Protein AF-A0A643CA29-F1 (afdb_monomer)

Mean predicted aligned error: 15.85 Å

InterPro domains:
  IPR004217 Tim10-like [PF02953] (1-55)
  IPR035427 Tim10-like domain superfamily [G3DSA:1.10.287.810] (1-75)
  IPR035427 Tim10-like domain superfamily [SSF144122] (1-69)
  IPR050673 Mitochondrial import inner membrane translocase subunit [PTHR13172] (1-77)

Radius of gyration: 27.34 Å; Cα contacts (8 Å, |Δi|>4): 12; chains: 1; bounding box: 65×42×61 Å

Organism: Balaenoptera physalus (NCBI:txid9770)

Foldseek 3Di:
DVVVVVLVVVLVVVLCVVLPPDPPDVDDDPSSVVSSVVSSVVSVVVVVVVVVVCVVCVVVVVVVVVVVVVVVVPPPPPPPPPDPPDDDDPDDDDPDDDDDDDDDDDDDDDDDDD

Solvent-accessible surface area (backbone atoms only — not comparable to full-atom values): 7541 Å² total; per-residue (Å²): 116,68,68,60,52,53,52,50,55,51,47,53,52,52,35,44,75,73,38,53,90,70,77,91,56,96,66,82,51,74,68,34,51,54,41,37,54,52,44,53,53,51,50,53,56,48,50,52,54,51,52,54,51,45,67,70,49,46,63,60,56,52,50,52,52,51,53,53,53,52,55,62,68,68,54,72,94,79,63,94,82,78,74,86,74,79,74,90,75,93,75,82,89,75,96,74,90,79,87,77,88,75,84,84,82,86,81,76,90,87,81,84,90,130

pLDDT: mean 76.22, std 25.47, range [29.77, 98.44]

Structure (mmCIF, N/CA/C/O backbone):
data_AF-A0A643CA29-F1
#
_entry.id   AF-A0A643CA29-F1
#
loop_
_atom_site.group_PDB
_atom_site.id
_atom_site.type_symbol
_atom_site.label_atom_id
_atom_site.label_alt_id
_atom_site.label_comp_id
_atom_site.label_asym_id
_atom_site.label_entity_id
_atom_site.label_seq_id
_atom_site.pdbx_PDB_ins_code
_atom_site.Cartn_x
_atom_site.Cartn_y
_atom_site.Cartn_z
_atom_site.occupancy
_atom_site.B_iso_or_equiv
_atom_site.auth_seq_id
_atom_site.auth_comp_id
_atom_site.auth_asym_id
_atom_site.auth_atom_id
_atom_site.pdbx_PDB_model_num
ATOM 1 N N . MET A 1 1 ? -16.392 -2.311 -4.101 1.00 85.81 1 MET A N 1
ATOM 2 C CA . MET A 1 1 ? -15.240 -1.970 -4.974 1.00 85.81 1 MET A CA 1
ATOM 3 C C . MET A 1 1 ? -14.359 -0.832 -4.443 1.00 85.81 1 MET A C 1
ATOM 5 O O . MET A 1 1 ? -13.226 -0.728 -4.891 1.00 85.81 1 MET A O 1
ATOM 9 N N . ARG A 1 2 ? -14.815 0.000 -3.487 1.00 93.19 2 ARG A N 1
ATOM 10 C CA . ARG A 1 2 ? -14.016 1.110 -2.929 1.00 93.19 2 ARG A CA 1
ATOM 11 C C . ARG A 1 2 ? -12.705 0.655 -2.279 1.00 93.19 2 ARG A C 1
ATOM 13 O O . ARG A 1 2 ? -11.670 1.259 -2.528 1.00 93.19 2 ARG A O 1
ATOM 20 N N . ASP A 1 3 ? -12.739 -0.424 -1.506 1.00 89.44 3 ASP A N 1
ATOM 21 C CA . ASP A 1 3 ? -11.568 -0.871 -0.738 1.00 89.44 3 ASP A CA 1
ATOM 22 C C . ASP A 1 3 ? -10.453 -1.411 -1.635 1.00 89.44 3 ASP A C 1
ATOM 24 O O . ASP A 1 3 ? -9.277 -1.157 -1.391 1.00 89.44 3 ASP A O 1
ATOM 28 N N . PHE A 1 4 ? -10.826 -2.062 -2.740 1.00 90.81 4 PHE A N 1
ATOM 29 C CA . PHE A 1 4 ? -9.877 -2.469 -3.773 1.00 90.81 4 PHE A CA 1
ATOM 30 C C . PHE A 1 4 ? -9.134 -1.261 -4.356 1.00 90.81 4 PHE A C 1
ATOM 32 O O . PHE A 1 4 ? -7.908 -1.273 -4.434 1.00 90.81 4 PHE A O 1
ATOM 39 N N . LEU A 1 5 ? -9.864 -0.196 -4.707 1.00 93.31 5 LEU A N 1
ATOM 40 C CA . LEU A 1 5 ? -9.261 1.017 -5.263 1.00 93.31 5 LEU A CA 1
ATOM 41 C C . LEU A 1 5 ? -8.363 1.728 -4.247 1.00 93.31 5 LEU A C 1
ATOM 43 O O . LEU A 1 5 ? -7.309 2.234 -4.618 1.00 93.31 5 LEU A O 1
ATOM 47 N N . LEU A 1 6 ? -8.733 1.732 -2.963 1.00 93.62 6 LEU A N 1
ATOM 48 C CA . LEU A 1 6 ? -7.889 2.297 -1.909 1.00 93.62 6 LEU A CA 1
ATOM 49 C C . LEU A 1 6 ? -6.564 1.536 -1.771 1.00 93.62 6 LEU A C 1
ATOM 51 O O . LEU A 1 6 ? -5.507 2.161 -1.693 1.00 93.62 6 LEU A O 1
ATOM 55 N N . VAL A 1 7 ? -6.603 0.200 -1.788 1.00 94.94 7 VAL A N 1
ATOM 56 C CA . VAL A 1 7 ? -5.391 -0.631 -1.720 1.00 94.94 7 VAL A CA 1
ATOM 57 C C . VAL A 1 7 ? -4.538 -0.464 -2.973 1.00 94.94 7 VAL A C 1
ATOM 59 O O . VAL A 1 7 ? -3.325 -0.303 -2.852 1.00 94.94 7 VAL A O 1
ATOM 62 N N . TYR A 1 8 ? -5.154 -0.449 -4.157 1.00 96.06 8 TYR A N 1
ATOM 63 C CA . TYR A 1 8 ? -4.454 -0.236 -5.421 1.00 96.06 8 TYR A CA 1
ATOM 64 C C . TYR A 1 8 ? -3.731 1.115 -5.441 1.00 96.06 8 TYR A C 1
ATOM 66 O O . TYR A 1 8 ? -2.520 1.149 -5.635 1.00 96.06 8 TYR A O 1
ATOM 74 N N . ASN A 1 9 ? -4.440 2.208 -5.144 1.00 95.81 9 ASN A N 1
ATOM 75 C CA . ASN A 1 9 ? -3.863 3.554 -5.150 1.00 95.81 9 ASN A CA 1
ATOM 76 C C . ASN A 1 9 ? -2.710 3.680 -4.147 1.00 95.81 9 ASN A C 1
ATOM 78 O O . ASN A 1 9 ? -1.679 4.292 -4.434 1.00 95.81 9 ASN A O 1
ATOM 82 N N . ARG A 1 10 ? -2.856 3.062 -2.969 1.00 96.50 10 ARG A N 1
ATOM 83 C CA . ARG A 1 10 ? -1.788 3.056 -1.970 1.00 96.50 10 ARG A CA 1
ATOM 84 C C . ARG A 1 10 ? -0.587 2.225 -2.416 1.00 96.50 10 ARG A C 1
ATOM 86 O O . ARG A 1 10 ? 0.551 2.618 -2.172 1.00 96.50 10 ARG A O 1
ATOM 93 N N . MET A 1 11 ? -0.828 1.086 -3.058 1.00 97.31 11 MET A N 1
ATOM 94 C CA . MET A 1 11 ? 0.222 0.226 -3.598 1.00 97.31 11 MET A CA 1
ATOM 95 C C . MET A 1 11 ? 1.020 0.951 -4.681 1.00 97.31 11 MET A C 1
ATOM 97 O O . MET A 1 11 ? 2.248 0.935 -4.632 1.00 97.31 11 MET A O 1
ATOM 101 N N . THR A 1 12 ? 0.342 1.618 -5.618 1.00 96.94 12 THR A N 1
ATOM 102 C CA . THR A 1 12 ? 1.005 2.358 -6.698 1.00 96.94 12 THR A CA 1
ATOM 103 C C . THR A 1 12 ? 1.872 3.488 -6.155 1.00 96.94 12 THR A C 1
ATOM 105 O O . THR A 1 12 ? 3.010 3.636 -6.586 1.00 96.94 12 THR A O 1
ATOM 108 N N . GLU A 1 13 ? 1.380 4.236 -5.161 1.00 97.81 13 GLU A N 1
ATOM 109 C CA . GLU A 1 13 ? 2.148 5.306 -4.514 1.00 97.81 13 GLU A CA 1
ATOM 110 C C . GLU A 1 13 ? 3.401 4.756 -3.813 1.00 97.81 13 GLU A C 1
ATOM 112 O O . GLU A 1 13 ? 4.507 5.252 -4.025 1.00 97.81 13 GLU A O 1
ATOM 117 N N . LEU A 1 14 ? 3.239 3.704 -3.003 1.00 98.06 14 LEU A N 1
ATOM 118 C CA . LEU A 1 14 ? 4.333 3.123 -2.230 1.00 98.06 14 LEU A CA 1
ATOM 119 C C . LEU A 1 14 ? 5.415 2.530 -3.133 1.00 98.06 14 LEU A C 1
ATOM 121 O O . LEU A 1 14 ? 6.602 2.761 -2.905 1.00 98.06 14 LEU A O 1
ATOM 125 N N . CYS A 1 15 ? 5.015 1.739 -4.129 1.00 98.19 15 CYS A N 1
ATOM 126 C CA . CYS A 1 15 ? 5.966 1.074 -5.008 1.00 98.19 15 CYS A CA 1
ATOM 127 C C . CYS A 1 15 ? 6.699 2.085 -5.891 1.00 98.19 15 CYS A C 1
ATOM 129 O O . CYS A 1 15 ? 7.905 1.946 -6.068 1.00 98.19 15 CYS A O 1
ATOM 131 N N . PHE A 1 16 ? 6.030 3.149 -6.342 1.00 97.56 16 PHE A N 1
ATOM 132 C CA . PHE A 1 16 ? 6.696 4.237 -7.054 1.00 97.56 16 PHE A CA 1
ATOM 133 C C . PHE A 1 16 ? 7.739 4.942 -6.172 1.00 97.56 16 PHE A C 1
ATOM 135 O O . PHE A 1 16 ? 8.901 5.023 -6.554 1.00 97.56 16 PHE A O 1
ATOM 142 N N . GLN A 1 17 ? 7.375 5.342 -4.945 1.00 97.50 17 GLN A N 1
ATOM 143 C CA . GLN A 1 17 ? 8.307 5.984 -4.000 1.00 97.50 17 GLN A CA 1
ATOM 144 C C . GLN A 1 17 ? 9.510 5.107 -3.613 1.00 97.50 17 GLN A C 1
ATOM 146 O O . GLN A 1 17 ? 10.535 5.627 -3.179 1.00 97.50 17 GLN A O 1
ATOM 151 N N . ARG A 1 18 ? 9.373 3.778 -3.684 1.00 97.62 18 ARG A N 1
ATOM 152 C CA . ARG A 1 18 ? 10.397 2.816 -3.246 1.00 97.62 18 ARG A CA 1
ATOM 153 C C . ARG A 1 18 ? 11.287 2.313 -4.376 1.00 97.62 18 ARG A C 1
ATOM 155 O O . ARG A 1 18 ? 12.451 2.033 -4.109 1.00 97.62 18 ARG A O 1
ATOM 162 N N . CYS A 1 19 ? 10.735 2.146 -5.574 1.00 97.88 19 CYS A N 1
ATOM 163 C CA . CYS A 1 19 ? 11.410 1.478 -6.686 1.00 97.88 19 CYS A CA 1
ATOM 164 C C . CYS A 1 19 ? 11.869 2.424 -7.795 1.00 97.88 19 CYS A C 1
ATOM 166 O O . CYS A 1 19 ? 12.706 2.003 -8.580 1.00 97.88 19 CYS A O 1
ATOM 168 N N . VAL A 1 20 ? 11.358 3.659 -7.863 1.00 96.75 20 VAL A N 1
ATOM 169 C CA . VAL A 1 20 ? 11.720 4.631 -8.908 1.00 96.75 20 VAL A CA 1
ATOM 170 C C . VAL A 1 20 ? 12.458 5.810 -8.261 1.00 96.75 20 VAL A C 1
ATOM 172 O O . VAL A 1 20 ? 11.833 6.800 -7.872 1.00 96.75 20 VAL A O 1
ATOM 175 N N . PRO A 1 21 ? 13.784 5.702 -8.048 1.00 93.75 21 PRO A N 1
ATOM 176 C CA . PRO A 1 21 ? 1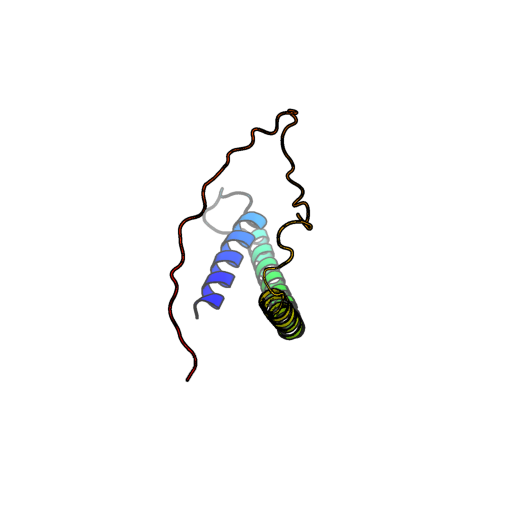4.561 6.733 -7.362 1.00 93.75 21 PRO A CA 1
ATOM 177 C C . PRO A 1 21 ? 14.856 7.953 -8.245 1.00 93.75 21 PRO A C 1
ATOM 179 O O . PRO A 1 21 ? 15.116 9.035 -7.720 1.00 93.75 21 PRO A O 1
ATOM 182 N N . SER A 1 22 ? 14.843 7.795 -9.572 1.00 91.12 22 SER A N 1
ATOM 183 C CA . SER A 1 22 ? 15.130 8.867 -10.528 1.00 91.12 22 SER A CA 1
ATOM 184 C C . SER A 1 22 ? 14.220 8.760 -11.750 1.00 91.12 22 SER A C 1
ATOM 186 O O . SER A 1 22 ? 13.766 7.677 -12.089 1.00 91.12 22 SER A O 1
ATOM 188 N N . LEU A 1 23 ? 13.982 9.880 -12.434 1.00 93.44 23 LEU A N 1
ATOM 189 C CA . LEU A 1 23 ? 13.170 9.942 -13.656 1.00 93.44 23 LEU A CA 1
ATOM 190 C C . LEU A 1 23 ? 13.989 10.518 -14.816 1.00 93.44 23 LEU A C 1
ATOM 192 O O . LEU A 1 23 ? 13.561 11.445 -15.504 1.00 93.44 23 LEU A O 1
ATOM 196 N N . HIS A 1 24 ? 15.214 10.019 -14.997 1.00 92.81 24 HIS A N 1
ATOM 197 C CA . HIS A 1 24 ? 16.089 10.460 -16.088 1.00 92.81 24 HIS A CA 1
ATOM 198 C C . HIS A 1 24 ? 15.589 10.005 -17.466 1.00 92.81 24 HIS A C 1
ATOM 200 O O . HIS A 1 24 ? 15.842 10.673 -18.473 1.00 92.81 24 HIS A O 1
ATOM 206 N N . HIS A 1 25 ? 14.853 8.896 -17.513 1.00 92.31 25 HIS A N 1
ATOM 207 C CA . HIS A 1 25 ? 14.251 8.339 -18.717 1.00 92.31 25 HIS A CA 1
ATOM 208 C C . HIS A 1 25 ? 12.739 8.190 -18.530 1.00 92.31 25 HIS A C 1
ATOM 210 O O . HIS A 1 25 ? 12.236 8.088 -17.415 1.00 92.31 25 HIS A O 1
ATOM 216 N N . ARG A 1 26 ? 11.987 8.238 -19.638 1.00 93.88 26 ARG A N 1
ATOM 217 C CA . ARG A 1 26 ? 10.518 8.125 -19.605 1.00 93.88 26 ARG A CA 1
ATOM 218 C C . ARG A 1 26 ? 10.044 6.686 -19.370 1.00 93.88 26 ARG A C 1
ATOM 220 O O . ARG A 1 26 ? 8.939 6.495 -18.870 1.00 93.88 26 ARG A O 1
ATOM 227 N N . ALA A 1 27 ? 10.827 5.708 -19.813 1.00 94.81 27 ALA A N 1
ATOM 228 C CA . ALA A 1 27 ? 10.545 4.290 -19.623 1.00 94.81 27 ALA A CA 1
ATOM 229 C C . ALA A 1 27 ? 11.216 3.794 -18.337 1.00 94.81 27 ALA A C 1
ATOM 231 O O . ALA A 1 27 ? 12.212 4.377 -17.918 1.00 94.81 27 ALA A O 1
ATOM 232 N N . LEU A 1 28 ? 10.651 2.740 -17.747 1.00 94.12 28 LEU A N 1
ATOM 233 C CA . LEU A 1 28 ? 11.237 2.060 -16.596 1.00 94.12 28 LEU A CA 1
ATOM 234 C C . LEU A 1 28 ? 12.441 1.230 -17.038 1.00 94.12 28 LEU A C 1
ATOM 236 O O . LEU A 1 28 ? 12.411 0.604 -18.101 1.00 94.12 28 LEU A O 1
ATOM 240 N N . ASP A 1 29 ? 13.465 1.195 -16.195 1.00 94.06 29 ASP A N 1
ATOM 241 C CA . ASP A 1 29 ? 14.589 0.282 -16.373 1.00 94.06 29 ASP A CA 1
ATOM 242 C C . ASP A 1 29 ? 14.224 -1.130 -15.877 1.00 94.06 29 ASP A C 1
ATOM 244 O O . ASP A 1 29 ? 13.364 -1.306 -15.010 1.00 94.06 29 ASP A O 1
ATOM 248 N N . ALA A 1 30 ? 14.916 -2.163 -16.372 1.00 96.25 30 ALA A N 1
ATOM 249 C CA . ALA A 1 30 ? 14.629 -3.560 -16.011 1.00 96.25 30 ALA A CA 1
ATOM 250 C C . ALA A 1 30 ? 14.718 -3.834 -14.492 1.00 96.25 30 ALA A C 1
ATOM 252 O O . ALA A 1 30 ? 13.954 -4.635 -13.950 1.00 96.25 30 ALA A O 1
ATOM 253 N N . GLU A 1 31 ? 15.621 -3.143 -13.790 1.00 95.94 31 GLU A N 1
ATOM 254 C CA . GLU A 1 31 ? 15.759 -3.225 -12.330 1.00 95.94 31 GLU A CA 1
ATOM 255 C C . GLU A 1 31 ? 14.550 -2.613 -11.600 1.00 95.94 31 GLU A C 1
ATOM 257 O O . GLU A 1 31 ? 14.060 -3.166 -10.610 1.00 95.94 31 GLU A O 1
ATOM 262 N N . GLU A 1 32 ? 14.020 -1.496 -12.106 1.00 96.81 32 GLU A N 1
ATOM 263 C CA . GLU A 1 32 ? 12.828 -0.851 -11.553 1.00 96.81 32 GLU A CA 1
ATOM 264 C C . GLU A 1 32 ? 11.591 -1.725 -11.786 1.00 96.81 32 GLU A C 1
ATOM 266 O O . GLU A 1 32 ? 10.802 -1.932 -10.862 1.00 96.81 32 GLU A O 1
ATOM 271 N N . GLU A 1 33 ? 11.451 -2.317 -12.976 1.00 96.88 33 GLU A N 1
ATOM 272 C CA . GLU A 1 33 ? 10.382 -3.272 -13.291 1.00 96.88 33 GLU A CA 1
ATOM 273 C C . GLU A 1 33 ? 10.417 -4.498 -12.363 1.00 96.88 33 GLU A C 1
ATOM 275 O O . GLU A 1 33 ? 9.392 -4.874 -11.778 1.00 96.88 33 GLU A O 1
ATOM 280 N N . ALA A 1 34 ? 11.598 -5.089 -12.156 1.00 98.19 34 ALA A N 1
ATOM 281 C CA . ALA A 1 34 ? 11.780 -6.207 -11.233 1.00 98.19 34 ALA A CA 1
ATOM 282 C C . ALA A 1 34 ? 11.432 -5.816 -9.782 1.00 98.19 34 ALA A C 1
ATOM 284 O O . ALA A 1 34 ? 10.759 -6.574 -9.067 1.00 98.19 34 ALA A O 1
ATOM 285 N N . CYS A 1 35 ? 11.829 -4.613 -9.349 1.00 98.31 35 CYS A N 1
ATOM 286 C CA . CYS A 1 35 ? 11.473 -4.072 -8.038 1.00 98.31 35 CYS A CA 1
ATOM 287 C C . CYS A 1 35 ? 9.958 -3.891 -7.889 1.00 98.31 35 CYS A C 1
ATOM 289 O O . CYS A 1 35 ? 9.388 -4.335 -6.887 1.00 98.31 35 CYS A O 1
ATOM 291 N N . LEU A 1 36 ? 9.287 -3.297 -8.881 1.00 98.19 36 LEU A N 1
ATOM 292 C CA . LEU A 1 36 ? 7.840 -3.071 -8.875 1.00 98.19 36 LEU A CA 1
ATOM 293 C C . LEU A 1 36 ? 7.064 -4.390 -8.791 1.00 98.19 36 LEU A C 1
ATOM 295 O O . LEU A 1 36 ? 6.139 -4.500 -7.981 1.00 98.19 36 LEU A O 1
ATOM 299 N N . HIS A 1 37 ? 7.483 -5.413 -9.541 1.00 98.06 37 HIS A N 1
ATOM 300 C CA . HIS A 1 37 ? 6.880 -6.746 -9.474 1.00 98.06 37 HIS A CA 1
ATOM 301 C C . HIS A 1 37 ? 7.020 -7.363 -8.071 1.00 98.06 37 HIS A C 1
ATOM 303 O O . HIS A 1 37 ? 6.047 -7.853 -7.488 1.00 98.06 37 HIS A O 1
ATOM 309 N N . SER A 1 38 ? 8.214 -7.275 -7.471 1.00 98.44 38 SER A N 1
ATOM 310 C CA . SER A 1 38 ? 8.448 -7.744 -6.100 1.00 98.44 38 SER A CA 1
ATOM 311 C C . SER A 1 38 ? 7.645 -6.944 -5.066 1.00 98.44 38 SER A C 1
ATOM 313 O O . SER A 1 38 ? 7.077 -7.524 -4.139 1.00 98.44 38 SER A O 1
ATOM 315 N N . CYS A 1 39 ? 7.570 -5.619 -5.218 1.00 98.38 39 CYS A N 1
ATOM 316 C CA . CYS A 1 39 ? 6.845 -4.720 -4.323 1.00 98.38 39 CYS A CA 1
ATOM 317 C C . CYS A 1 39 ? 5.346 -5.030 -4.310 1.00 98.38 39 CYS A C 1
ATOM 319 O O . CYS A 1 39 ? 4.779 -5.265 -3.239 1.00 98.38 39 CYS A O 1
ATOM 321 N N . ALA A 1 40 ? 4.726 -5.105 -5.490 1.00 98.06 40 ALA A N 1
ATOM 322 C CA . ALA A 1 40 ? 3.313 -5.429 -5.629 1.00 98.06 40 ALA A CA 1
ATOM 323 C C . ALA A 1 40 ? 3.004 -6.812 -5.038 1.00 98.06 40 ALA A C 1
ATOM 325 O O . ALA A 1 40 ? 2.110 -6.940 -4.200 1.00 98.06 40 ALA A O 1
ATOM 326 N N . GLY A 1 41 ? 3.807 -7.829 -5.375 1.00 97.88 41 GLY A N 1
ATOM 327 C CA . GLY A 1 41 ? 3.657 -9.173 -4.817 1.00 97.88 41 GLY A CA 1
ATOM 328 C C . GLY A 1 41 ? 3.758 -9.193 -3.289 1.00 97.88 41 GLY A C 1
ATOM 329 O O . GLY A 1 41 ? 2.902 -9.761 -2.610 1.00 97.88 41 GLY A O 1
ATOM 330 N N . LYS A 1 42 ? 4.76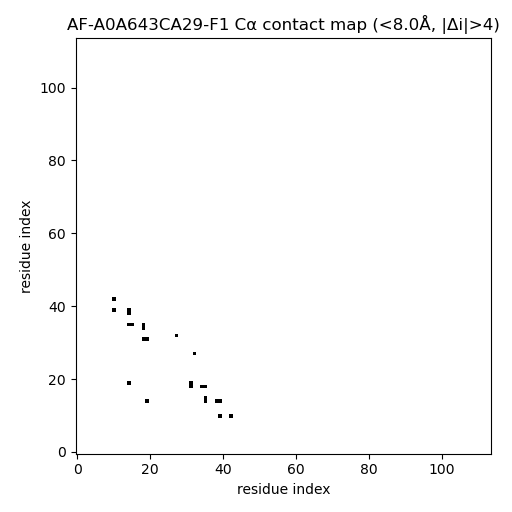7 -8.532 -2.709 1.00 98.19 42 LYS A N 1
ATOM 331 C CA . LYS A 1 42 ? 4.932 -8.439 -1.247 1.00 98.19 42 LYS A CA 1
ATOM 332 C C . LYS A 1 42 ? 3.754 -7.739 -0.582 1.00 98.19 42 LYS A C 1
ATOM 334 O O . LYS A 1 42 ? 3.291 -8.206 0.462 1.00 98.19 42 LYS A O 1
ATOM 339 N N . LEU A 1 43 ? 3.274 -6.638 -1.157 1.00 97.25 43 LEU A N 1
ATOM 340 C CA . LEU A 1 43 ? 2.181 -5.864 -0.582 1.00 97.25 43 LEU A CA 1
ATOM 341 C C . LEU A 1 43 ? 0.867 -6.638 -0.631 1.00 97.25 43 LEU A C 1
ATOM 343 O O . LEU A 1 43 ? 0.179 -6.689 0.382 1.00 97.25 43 LEU A O 1
ATOM 347 N N . ILE A 1 44 ? 0.553 -7.296 -1.748 1.00 96.62 44 ILE A N 1
ATOM 348 C CA . ILE A 1 44 ? -0.651 -8.124 -1.887 1.00 96.62 44 ILE A CA 1
ATOM 349 C C . ILE A 1 44 ? -0.631 -9.262 -0.860 1.00 96.62 44 ILE A C 1
ATOM 351 O O . ILE A 1 44 ? -1.568 -9.391 -0.071 1.00 96.62 44 ILE A O 1
ATOM 355 N N . HIS A 1 45 ? 0.457 -10.037 -0.787 1.00 97.56 45 HIS A N 1
ATOM 356 C CA . HIS A 1 45 ? 0.564 -11.133 0.183 1.00 97.56 45 HIS A CA 1
ATOM 357 C C . HIS A 1 45 ? 0.476 -10.639 1.630 1.00 97.56 45 HIS A C 1
ATOM 359 O O . HIS A 1 45 ? -0.205 -11.246 2.458 1.00 97.56 45 HIS A O 1
ATOM 365 N N . SER A 1 46 ? 1.136 -9.525 1.946 1.00 97.00 46 SER A N 1
ATOM 366 C CA . SER A 1 46 ? 1.090 -8.941 3.290 1.00 97.00 46 SER A CA 1
ATOM 367 C C . SER A 1 46 ? -0.306 -8.430 3.632 1.00 97.00 46 SER A C 1
ATOM 369 O O . SER A 1 46 ? -0.793 -8.687 4.730 1.00 97.00 46 SER A O 1
ATOM 371 N N . ASN A 1 47 ? -0.976 -7.764 2.691 1.00 94.62 47 ASN A N 1
ATOM 372 C CA . ASN A 1 47 ? -2.337 -7.272 2.864 1.00 94.62 47 ASN A CA 1
ATOM 373 C C . ASN A 1 47 ? -3.298 -8.435 3.138 1.00 94.62 47 ASN A C 1
ATOM 375 O O . ASN A 1 47 ? -4.007 -8.405 4.138 1.00 94.62 47 ASN A O 1
ATOM 379 N N . HIS A 1 48 ? -3.232 -9.515 2.353 1.00 96.25 48 HIS A N 1
ATOM 380 C CA . HIS A 1 48 ? -4.045 -10.708 2.595 1.00 96.25 48 HIS A CA 1
ATOM 381 C C . HIS A 1 48 ? -3.790 -11.335 3.969 1.00 96.25 48 HIS A C 1
ATOM 383 O O . HIS A 1 48 ? -4.743 -11.679 4.666 1.00 96.25 48 HIS A O 1
ATOM 389 N N . ARG A 1 49 ? -2.525 -11.452 4.396 1.00 97.75 49 ARG A N 1
ATOM 390 C CA . ARG A 1 49 ? -2.186 -11.987 5.726 1.00 97.75 49 ARG A CA 1
ATOM 391 C C . ARG A 1 49 ? -2.726 -11.110 6.855 1.00 97.75 49 ARG A C 1
ATOM 393 O O . ARG A 1 49 ? -3.271 -11.635 7.823 1.00 97.75 49 ARG A O 1
ATOM 400 N N . LEU A 1 50 ? -2.595 -9.791 6.730 1.00 96.12 50 LEU A N 1
ATOM 401 C CA . LEU A 1 50 ? -3.109 -8.842 7.716 1.00 96.12 50 LEU A CA 1
ATOM 402 C C . LEU A 1 50 ? -4.636 -8.837 7.752 1.00 96.12 50 LEU A C 1
ATOM 404 O O . LEU A 1 50 ? -5.205 -8.853 8.837 1.00 96.12 50 LEU A O 1
ATOM 408 N N . MET A 1 51 ? -5.298 -8.876 6.596 1.00 95.38 51 MET A N 1
ATOM 409 C CA . MET A 1 51 ? -6.758 -8.943 6.521 1.00 95.38 51 MET A CA 1
ATOM 410 C C . MET A 1 51 ? -7.297 -10.246 7.102 1.00 95.38 51 MET A C 1
ATOM 412 O O . MET A 1 51 ? -8.287 -10.219 7.829 1.00 95.38 51 MET A O 1
ATOM 416 N N . ALA A 1 52 ? -6.616 -11.372 6.871 1.00 96.81 52 ALA A N 1
ATOM 417 C CA . ALA A 1 52 ? -6.968 -12.635 7.506 1.00 96.81 52 ALA A CA 1
ATOM 418 C C . ALA A 1 52 ? -6.899 -12.531 9.039 1.00 96.81 52 ALA A C 1
ATOM 420 O O . ALA A 1 52 ? -7.860 -12.881 9.717 1.00 96.81 52 ALA A O 1
ATOM 421 N N . ALA A 1 53 ? -5.806 -11.994 9.590 1.00 97.62 53 ALA A N 1
ATOM 422 C CA . ALA A 1 53 ? -5.669 -11.803 11.036 1.00 97.62 53 ALA A CA 1
ATOM 423 C C . ALA A 1 53 ? -6.697 -10.805 11.598 1.00 97.62 53 ALA A C 1
ATOM 425 O O . ALA A 1 53 ? -7.289 -11.045 12.649 1.00 97.62 53 ALA A O 1
ATOM 426 N N . TYR A 1 54 ? -6.9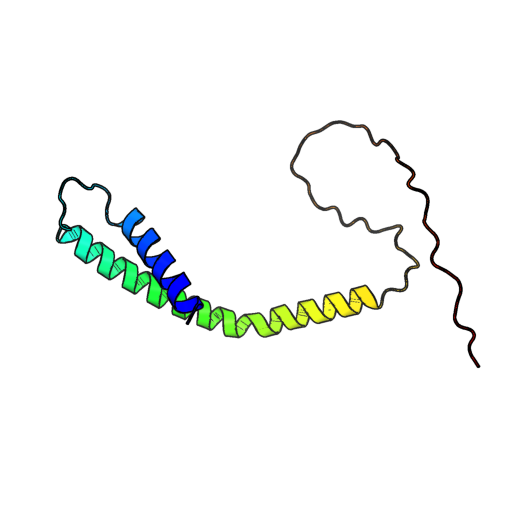43 -9.707 10.883 1.00 96.75 54 TYR A N 1
ATOM 427 C CA . TYR A 1 54 ? -7.914 -8.683 11.257 1.00 96.75 54 TYR A CA 1
ATOM 428 C C . TYR A 1 54 ? -9.316 -9.271 11.413 1.00 96.75 54 TYR A C 1
ATOM 430 O O . TYR A 1 54 ? -9.947 -9.078 12.448 1.00 96.75 54 TYR A O 1
ATOM 438 N N . VAL A 1 55 ? -9.777 -10.054 10.435 1.00 96.75 55 VAL A N 1
ATOM 439 C CA . VAL A 1 55 ? -11.099 -10.698 10.484 1.00 96.75 55 VAL A CA 1
ATOM 440 C C . VAL A 1 55 ? -11.227 -11.656 11.675 1.00 96.75 55 VAL A C 1
ATOM 442 O O . VAL A 1 55 ? -12.306 -11.754 12.250 1.00 96.75 55 VAL A O 1
ATOM 445 N N . GLN A 1 56 ? -10.140 -12.312 12.092 1.00 97.00 56 GLN A N 1
ATOM 446 C CA . GLN A 1 56 ? -10.146 -13.182 13.275 1.00 97.00 56 GLN A CA 1
ATOM 447 C C . GLN A 1 56 ? -10.205 -12.395 14.595 1.00 97.00 56 GLN A C 1
ATOM 449 O O . GLN A 1 56 ? -10.877 -12.806 15.536 1.00 97.00 56 GLN A O 1
ATOM 454 N N . LEU A 1 57 ? -9.505 -11.262 14.683 1.00 97.44 57 LEU A N 1
ATOM 455 C CA . LEU A 1 57 ? -9.332 -10.510 15.934 1.00 97.44 57 LEU A CA 1
ATOM 456 C C . LEU A 1 57 ? -10.446 -9.488 16.191 1.00 97.44 57 LEU A C 1
ATOM 458 O O . LEU A 1 57 ? -10.813 -9.230 17.339 1.00 97.44 57 LEU A O 1
ATOM 462 N N . MET A 1 58 ? -10.984 -8.886 15.135 1.00 97.44 58 MET A N 1
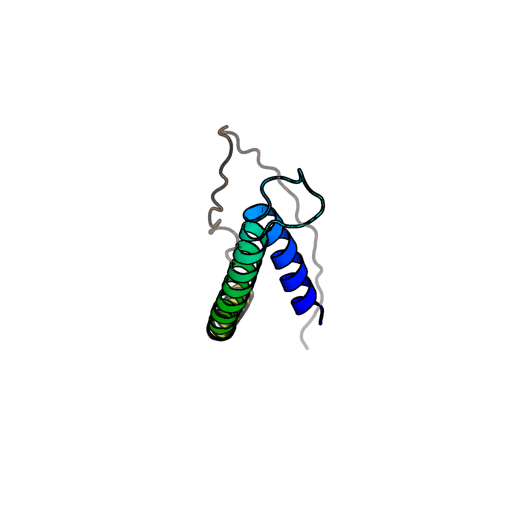ATOM 463 C CA . MET A 1 58 ? -11.915 -7.767 15.251 1.00 97.44 58 MET A CA 1
ATOM 464 C C . MET A 1 58 ? -13.225 -8.072 15.975 1.00 97.44 58 MET A C 1
ATOM 466 O O . MET A 1 58 ? -13.631 -7.220 16.763 1.00 97.44 58 MET A O 1
ATOM 470 N N . PRO A 1 59 ? -13.884 -9.233 15.788 1.00 96.12 59 PRO A N 1
ATOM 471 C CA . PRO A 1 59 ? -15.127 -9.520 16.500 1.00 96.12 59 PRO A CA 1
ATOM 472 C C . PRO A 1 59 ? -14.947 -9.466 18.020 1.00 96.12 59 PRO A C 1
ATOM 474 O O . PRO A 1 59 ? -15.741 -8.837 18.714 1.00 96.12 59 PRO A O 1
ATOM 477 N N . ALA A 1 60 ? -13.853 -10.040 18.530 1.00 96.19 60 ALA A N 1
ATOM 478 C CA . ALA A 1 60 ? -13.543 -10.022 19.956 1.00 96.19 60 ALA A CA 1
ATOM 479 C C . ALA A 1 60 ? -13.258 -8.600 20.466 1.00 96.19 60 ALA A C 1
ATOM 481 O O . ALA A 1 60 ? -13.758 -8.208 21.518 1.00 96.19 60 ALA A O 1
ATOM 482 N N . LEU A 1 61 ? -12.491 -7.806 19.712 1.00 95.94 61 LEU A N 1
ATOM 483 C CA . LEU A 1 61 ? -12.186 -6.419 20.081 1.00 95.94 61 LEU A CA 1
ATOM 484 C C . LEU A 1 61 ? -13.435 -5.529 20.098 1.00 95.94 61 LEU A C 1
ATOM 486 O O . LEU A 1 61 ? -13.588 -4.693 20.988 1.00 95.94 61 LEU A O 1
ATOM 490 N N . VAL A 1 62 ? -14.325 -5.703 19.121 1.00 96.62 62 VAL A N 1
ATOM 491 C CA . VAL A 1 62 ? -15.580 -4.946 19.039 1.00 96.62 62 VAL A CA 1
ATOM 492 C C . VAL A 1 62 ? -16.527 -5.355 20.162 1.00 96.62 62 VAL A C 1
ATOM 494 O O . VAL A 1 62 ? -17.108 -4.476 20.790 1.00 96.62 62 VAL A O 1
ATOM 497 N N . GLN A 1 63 ? -16.626 -6.649 20.475 1.00 94.94 63 GLN A N 1
ATOM 498 C CA . GLN A 1 63 ? -17.459 -7.138 21.573 1.00 94.94 63 GLN A CA 1
ATOM 499 C C . GLN A 1 63 ? -17.032 -6.543 22.920 1.00 94.94 63 GLN A C 1
ATOM 501 O O . GLN A 1 63 ? -17.864 -6.000 23.642 1.00 94.94 63 GLN A O 1
ATOM 506 N N . ARG A 1 64 ? -15.726 -6.550 23.220 1.00 95.25 64 ARG A N 1
ATOM 507 C CA . ARG A 1 64 ? -15.193 -5.910 24.435 1.00 95.25 64 ARG A CA 1
ATOM 508 C C . ARG A 1 64 ? -15.525 -4.428 24.503 1.00 95.25 64 ARG A C 1
ATOM 510 O O . ARG A 1 64 ? -15.928 -3.930 25.543 1.00 95.25 64 ARG A O 1
ATOM 517 N N . ARG A 1 65 ? -15.421 -3.735 23.370 1.00 94.31 65 ARG A N 1
ATOM 518 C CA . ARG A 1 65 ? -15.773 -2.321 23.297 1.00 94.31 65 ARG A CA 1
ATOM 519 C C . ARG A 1 65 ? -17.262 -2.079 23.591 1.00 94.31 65 ARG A C 1
ATOM 521 O O . ARG A 1 65 ? -17.575 -1.088 24.237 1.00 94.31 65 ARG A O 1
ATOM 528 N N . ILE A 1 66 ? -18.165 -2.946 23.128 1.00 94.06 66 ILE A N 1
ATOM 529 C CA . ILE A 1 66 ? -19.604 -2.840 23.429 1.00 94.06 66 ILE A CA 1
ATOM 530 C C . ILE A 1 66 ? -19.849 -3.038 24.930 1.00 94.06 66 ILE A C 1
ATOM 532 O O . ILE A 1 66 ? -20.517 -2.207 25.538 1.00 94.06 66 ILE A O 1
ATOM 536 N N . GLU A 1 67 ? -19.243 -4.063 25.535 1.00 93.50 67 GLU A N 1
ATOM 537 C CA . GLU A 1 67 ? -19.332 -4.330 26.981 1.00 93.50 67 GLU A CA 1
ATOM 538 C C . 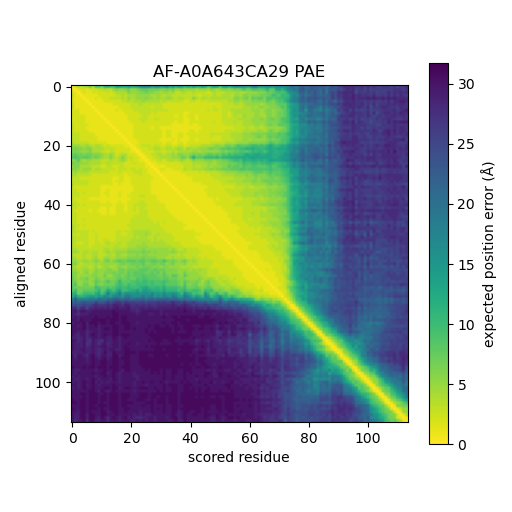GLU A 1 67 ? -18.847 -3.132 27.816 1.00 93.50 67 GLU A C 1
ATOM 540 O O . GLU A 1 67 ? -19.508 -2.737 28.776 1.00 93.50 67 GLU A O 1
ATOM 545 N N . ASP A 1 68 ? -17.737 -2.502 27.419 1.00 92.25 68 ASP A N 1
ATOM 546 C CA . ASP A 1 68 ? -17.210 -1.307 28.086 1.00 92.25 68 ASP A CA 1
ATOM 547 C C . ASP A 1 68 ? -18.177 -0.110 27.983 1.00 92.25 68 ASP A C 1
ATOM 549 O O . ASP A 1 68 ? -18.346 0.638 28.951 1.00 92.25 68 ASP A O 1
ATOM 553 N N . TYR A 1 69 ? -18.840 0.075 26.832 1.00 90.25 69 TYR A N 1
ATOM 554 C CA . TYR A 1 69 ? -19.853 1.124 26.656 1.00 90.25 69 TYR A CA 1
ATOM 555 C C . TYR A 1 69 ? -21.104 0.866 27.500 1.00 90.25 69 TYR A C 1
ATOM 557 O O . TYR A 1 69 ? -21.621 1.796 28.123 1.00 90.25 69 TYR A O 1
ATOM 565 N N . GLU A 1 70 ? -21.576 -0.379 27.555 1.00 90.69 70 GLU A N 1
ATOM 566 C CA . GLU A 1 70 ? -22.721 -0.769 28.381 1.00 90.69 70 GLU A CA 1
ATOM 567 C C . GLU A 1 70 ? -22.410 -0.577 29.869 1.00 90.69 70 GLU A C 1
ATOM 569 O O . GLU A 1 70 ? -23.181 0.069 30.585 1.00 90.69 70 GLU A O 1
ATOM 574 N N . ALA A 1 71 ? -21.236 -1.021 30.326 1.00 88.38 71 ALA A N 1
ATOM 575 C CA . ALA A 1 71 ? -20.791 -0.836 31.702 1.00 88.38 71 ALA A CA 1
ATOM 576 C C . ALA A 1 71 ? -20.692 0.651 32.069 1.00 88.38 71 ALA 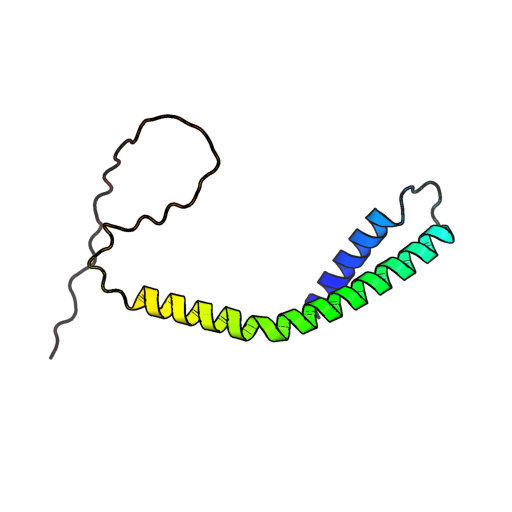A C 1
ATOM 578 O O . ALA A 1 71 ? -21.217 1.052 33.108 1.00 88.38 71 ALA A O 1
ATOM 579 N N . ALA A 1 72 ? -20.112 1.483 31.196 1.00 82.06 72 ALA A N 1
ATOM 580 C CA . ALA A 1 72 ? -20.043 2.931 31.390 1.00 82.06 72 ALA A CA 1
ATOM 581 C C . ALA A 1 72 ? -21.432 3.598 31.420 1.00 82.06 72 ALA A C 1
ATOM 583 O O . ALA A 1 72 ? -21.623 4.565 32.156 1.00 82.06 72 ALA A O 1
ATOM 584 N N . SER A 1 73 ? -22.407 3.074 30.670 1.00 70.62 73 SER A N 1
ATOM 585 C CA . SER A 1 73 ? -23.789 3.578 30.661 1.00 70.62 73 SER A CA 1
ATOM 586 C C . SER A 1 73 ? -24.609 3.165 31.893 1.00 70.62 73 SER A C 1
ATOM 588 O O . SER A 1 73 ? -25.528 3.880 32.287 1.00 70.62 73 SER A O 1
ATOM 590 N N . SER A 1 74 ? -24.255 2.045 32.535 1.00 58.97 74 SER A N 1
ATOM 591 C CA . SER A 1 74 ? -24.922 1.527 33.739 1.00 58.97 74 SER A CA 1
ATOM 592 C C . SER A 1 74 ? -24.378 2.078 35.063 1.00 58.97 74 SER A C 1
ATOM 594 O O . SER A 1 74 ? -24.922 1.753 36.119 1.00 58.97 74 SER A O 1
ATOM 596 N N . VAL A 1 75 ? -23.334 2.919 35.046 1.00 52.88 75 VAL A N 1
ATOM 597 C CA . VAL A 1 75 ? -22.881 3.617 36.258 1.00 52.88 75 VAL A CA 1
ATOM 598 C C . VAL A 1 75 ? -23.869 4.754 36.548 1.00 52.88 75 VAL A C 1
ATOM 600 O O . VAL A 1 75 ? -23.892 5.733 35.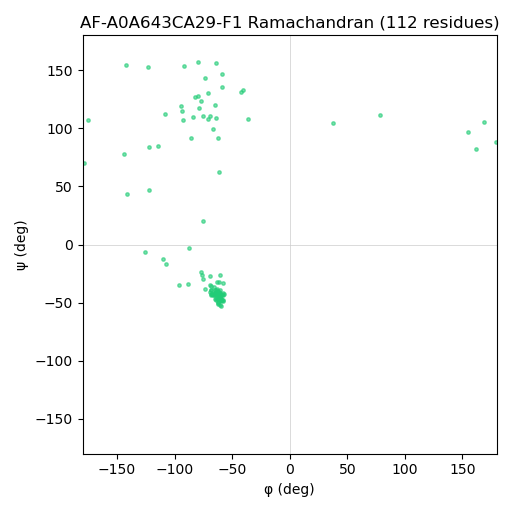799 1.00 52.88 75 VAL A O 1
ATOM 603 N N . PRO A 1 76 ? -24.682 4.691 37.623 1.00 44.56 76 PRO A N 1
ATOM 604 C CA . PRO A 1 76 ? -25.535 5.812 37.991 1.00 44.56 76 PRO A CA 1
ATOM 605 C C . PRO A 1 76 ? -24.659 7.039 38.250 1.00 44.56 76 PRO A C 1
ATOM 607 O O . PRO A 1 76 ? -23.626 6.939 38.918 1.00 44.56 76 PRO A O 1
ATOM 610 N N . ALA A 1 77 ? -25.090 8.189 37.726 1.00 48.56 77 ALA A N 1
ATOM 611 C CA . ALA A 1 77 ? -24.472 9.510 37.836 1.00 48.56 77 ALA A CA 1
ATOM 612 C C . ALA A 1 77 ? -24.390 10.010 39.293 1.00 48.56 77 ALA A C 1
ATOM 614 O O . ALA A 1 77 ? -25.005 11.003 39.671 1.00 48.56 77 ALA A O 1
ATOM 615 N N . ARG A 1 78 ? -23.660 9.295 40.150 1.00 43.78 78 ARG A N 1
ATOM 616 C CA . ARG A 1 78 ? -23.547 9.594 41.578 1.00 43.78 78 ARG A CA 1
ATOM 617 C C . ARG A 1 78 ? -22.113 9.738 42.062 1.00 43.78 78 ARG A C 1
ATOM 619 O O . ARG A 1 78 ? -21.929 10.176 43.184 1.00 43.78 78 ARG A O 1
ATOM 626 N N . ASN A 1 79 ? -21.116 9.455 41.221 1.00 44.09 79 ASN A N 1
ATOM 627 C CA . ASN A 1 79 ? -19.699 9.632 41.555 1.00 44.09 79 ASN A CA 1
ATOM 628 C C . ASN A 1 79 ? -18.868 10.168 40.373 1.00 44.09 79 ASN A C 1
ATOM 630 O O . ASN A 1 79 ? -17.741 9.733 40.155 1.00 44.09 79 ASN A O 1
ATOM 634 N N . LEU A 1 80 ? -19.378 11.160 39.634 1.00 46.22 80 LEU A N 1
ATOM 635 C CA . LEU A 1 80 ? -18.593 11.881 38.615 1.00 46.22 80 LEU A CA 1
ATOM 636 C C . LEU A 1 80 ? -17.579 12.884 39.220 1.00 46.22 80 LEU A C 1
ATOM 638 O O . LEU A 1 80 ? -17.171 13.822 38.548 1.00 46.22 80 LEU A O 1
ATOM 642 N N . ALA A 1 81 ? -17.200 12.722 40.492 1.00 48.50 81 ALA A N 1
ATOM 643 C CA . ALA A 1 81 ? -16.276 13.624 41.182 1.00 48.50 81 ALA A CA 1
ATOM 644 C C . ALA A 1 81 ? -14.898 13.012 41.482 1.00 48.50 81 ALA A C 1
ATOM 646 O O . ALA A 1 81 ? -13.991 13.757 41.831 1.00 48.50 81 ALA A O 1
ATOM 647 N N . ILE A 1 82 ? -14.684 11.694 41.355 1.00 49.75 82 ILE A N 1
ATOM 648 C CA . ILE A 1 82 ? -13.370 11.095 41.656 1.00 49.75 82 ILE A CA 1
ATOM 649 C C . ILE A 1 82 ? -13.073 9.942 40.697 1.00 49.75 82 ILE A C 1
ATOM 651 O O . ILE A 1 82 ? -13.219 8.776 41.052 1.00 49.75 82 ILE A O 1
ATOM 655 N N . ARG A 1 83 ? -12.667 10.274 39.469 1.00 42.78 83 ARG A N 1
ATOM 656 C CA . ARG A 1 83 ? -11.720 9.504 38.639 1.00 42.78 83 ARG A CA 1
ATOM 657 C C . ARG A 1 83 ? -11.513 10.244 37.327 1.00 42.78 83 ARG A C 1
ATOM 659 O O . ARG A 1 83 ? -11.925 9.816 36.255 1.00 42.78 83 ARG A O 1
ATOM 666 N N . GLU A 1 84 ? -10.829 11.372 37.442 1.00 41.03 84 GLU A N 1
ATOM 667 C CA . GLU A 1 84 ? -10.043 11.902 36.340 1.00 41.03 84 GLU A CA 1
ATOM 668 C C . GLU A 1 84 ? -8.964 10.850 36.037 1.00 41.03 84 GLU A C 1
ATOM 670 O O . GLU A 1 84 ? -7.922 10.784 36.691 1.00 41.03 84 GLU A O 1
ATOM 675 N N . LEU A 1 85 ? -9.259 9.922 35.121 1.00 41.91 85 LEU A N 1
ATOM 676 C CA . LEU A 1 85 ? -8.218 9.113 34.506 1.00 41.91 85 LEU A CA 1
ATOM 677 C C . LEU A 1 85 ? -7.390 10.081 33.674 1.00 41.91 85 LEU A C 1
ATOM 679 O O . LEU A 1 85 ? -7.781 10.491 32.585 1.00 41.91 85 LEU A O 1
ATOM 683 N N . ALA A 1 86 ? -6.273 10.476 34.275 1.00 42.53 86 ALA A N 1
ATOM 684 C CA . ALA A 1 86 ? -5.185 11.208 33.673 1.00 42.53 86 ALA A CA 1
ATOM 685 C C . ALA A 1 86 ? -4.963 10.759 32.221 1.00 42.53 86 ALA A C 1
ATOM 687 O O . ALA A 1 86 ? -4.444 9.674 31.958 1.00 42.53 86 ALA A O 1
ATOM 688 N N . VAL A 1 87 ? -5.339 11.617 31.276 1.00 49.84 87 VAL A N 1
ATOM 689 C CA . VAL A 1 87 ? -4.822 11.548 29.913 1.00 49.84 87 VAL A CA 1
ATOM 690 C C . VAL A 1 87 ? -3.429 12.182 29.966 1.00 49.84 87 VAL A C 1
ATOM 692 O O . VAL A 1 87 ? -3.330 13.361 30.316 1.00 49.84 87 VAL A O 1
ATOM 695 N N . PRO A 1 88 ? -2.335 11.454 29.674 1.00 39.88 88 PRO A N 1
ATOM 696 C CA . PRO A 1 88 ? -1.011 12.056 29.665 1.00 39.88 88 PRO A CA 1
ATOM 697 C C . PRO A 1 88 ? -0.929 13.022 28.480 1.00 39.88 88 PRO A C 1
ATOM 699 O O . PRO A 1 88 ? -0.937 12.601 27.324 1.00 39.88 88 PRO A O 1
ATOM 702 N N . ASN A 1 89 ? -0.871 14.324 28.761 1.00 43.69 89 ASN A N 1
ATOM 703 C CA . ASN A 1 89 ? -0.628 15.339 27.743 1.00 43.69 89 ASN A CA 1
ATOM 704 C C . ASN A 1 89 ? 0.877 15.667 27.704 1.00 43.69 89 ASN A C 1
ATOM 706 O O . ASN A 1 89 ? 1.424 16.112 28.719 1.00 43.69 89 ASN A O 1
ATOM 710 N N . PRO A 1 90 ? 1.579 15.450 26.578 1.00 46.38 90 PRO A N 1
ATOM 711 C CA . PRO A 1 90 ? 2.974 15.819 26.449 1.00 46.38 90 PRO A CA 1
ATOM 712 C C . PRO A 1 90 ? 3.043 17.284 26.012 1.00 46.38 90 PRO A C 1
ATOM 714 O O . PRO A 1 90 ? 3.033 17.591 24.822 1.00 46.38 90 PRO A O 1
ATOM 717 N N . GLY A 1 91 ? 3.115 18.221 26.957 1.00 43.88 91 GLY A N 1
ATOM 718 C CA . GLY A 1 91 ? 3.327 19.607 26.555 1.00 43.88 91 GLY A CA 1
ATOM 719 C C . GLY A 1 91 ? 3.144 20.670 27.623 1.00 43.88 91 GLY A C 1
ATOM 720 O O . GLY A 1 91 ? 2.034 21.117 27.867 1.00 43.88 91 GLY A O 1
ATOM 721 N N . LYS A 1 92 ? 4.296 21.178 28.073 1.00 38.72 92 LYS A N 1
ATOM 722 C CA . LYS A 1 92 ? 4.553 22.518 28.629 1.00 38.72 92 LYS A CA 1
ATOM 723 C C . LYS A 1 92 ? 4.134 22.753 30.083 1.00 38.72 92 LYS A C 1
ATOM 725 O O . LYS A 1 92 ? 2.966 22.821 30.440 1.00 38.72 92 LYS A O 1
ATOM 730 N N . GLY A 1 93 ? 5.173 22.917 30.904 1.00 42.75 93 GLY A N 1
ATOM 731 C CA . GLY A 1 93 ? 5.087 23.309 32.300 1.00 42.75 93 GLY A CA 1
ATOM 732 C C . GLY A 1 93 ? 4.520 24.711 32.504 1.00 42.75 93 GLY A C 1
ATOM 733 O O . GLY A 1 93 ? 4.600 25.579 31.636 1.00 42.75 93 GLY A O 1
ATOM 734 N N . GLY A 1 94 ? 3.969 24.903 33.696 1.00 36.06 94 GLY A N 1
ATOM 735 C CA . GLY A 1 94 ? 3.429 26.168 34.171 1.00 36.06 94 GLY A CA 1
ATOM 736 C C . GLY A 1 94 ? 2.373 25.899 35.230 1.00 36.06 94 GLY A C 1
ATOM 737 O O . GLY A 1 94 ? 1.235 25.576 34.913 1.00 36.06 94 GLY A O 1
ATOM 738 N N . THR A 1 95 ? 2.762 25.977 36.499 1.00 39.59 95 THR A N 1
ATOM 739 C CA . THR A 1 95 ? 1.863 25.861 37.651 1.00 39.59 95 THR A CA 1
ATOM 740 C C . THR A 1 95 ? 0.864 27.018 37.644 1.00 39.59 95 THR A C 1
ATOM 742 O O . THR A 1 95 ? 1.241 28.157 37.913 1.00 39.59 95 THR A O 1
ATOM 745 N N . GLY A 1 96 ? -0.404 26.740 37.346 1.00 36.59 96 GLY A N 1
ATOM 746 C CA . GLY A 1 96 ? -1.467 27.738 37.423 1.00 36.59 96 GLY A CA 1
ATOM 747 C C . GLY A 1 96 ? -2.818 27.171 37.011 1.00 36.59 96 GLY A C 1
ATOM 748 O O . GLY A 1 96 ? -3.201 27.254 35.849 1.00 36.59 96 GLY A O 1
ATOM 749 N N . TRP A 1 97 ? -3.557 26.606 37.964 1.00 36.91 97 TRP A N 1
ATOM 750 C CA . TRP A 1 97 ? -4.945 26.206 37.741 1.00 36.91 97 TRP A CA 1
ATOM 751 C C . TRP A 1 97 ? -5.843 27.426 37.963 1.00 36.91 97 TRP A C 1
ATOM 753 O O . TRP A 1 97 ? -5.986 27.894 39.090 1.00 36.91 97 TRP A O 1
ATOM 763 N N . THR A 1 98 ? -6.441 27.964 36.900 1.00 42.16 98 THR A N 1
ATOM 764 C CA . THR A 1 98 ? -7.535 28.937 37.024 1.00 42.16 98 THR A CA 1
ATOM 765 C C . THR A 1 98 ? -8.865 28.188 36.977 1.00 42.16 98 THR A C 1
ATOM 767 O O . THR A 1 98 ? -9.213 27.564 35.978 1.00 42.16 98 THR A O 1
ATOM 770 N N . LEU A 1 99 ? -9.607 28.223 38.087 1.00 38.81 99 LEU A N 1
ATOM 771 C CA . LEU A 1 99 ? -10.958 27.673 38.192 1.00 38.81 99 LEU A CA 1
ATOM 772 C C . LEU A 1 99 ? -11.921 28.558 37.387 1.00 38.81 99 LEU A C 1
ATOM 774 O O . LEU A 1 99 ? -12.243 29.667 37.810 1.00 38.81 99 LEU A O 1
ATOM 778 N N . LYS A 1 100 ? -12.408 28.081 36.237 1.00 41.06 100 LYS A N 1
ATOM 779 C CA . LYS A 1 100 ? -13.618 28.638 35.615 1.00 41.06 100 LYS A CA 1
ATOM 780 C C . LYS A 1 100 ? -14.829 27.839 36.089 1.00 41.06 100 LYS A C 1
ATOM 782 O O . LYS A 1 100 ? -15.041 26.717 35.642 1.00 41.06 100 LYS A O 1
ATOM 787 N N . PHE A 1 101 ? -15.633 28.440 36.964 1.00 38.88 101 PHE A N 1
ATOM 788 C CA . PHE A 1 101 ? -16.998 27.988 37.231 1.00 38.88 101 PHE A CA 1
ATOM 789 C C . PHE A 1 101 ? -17.835 28.181 35.956 1.00 38.88 101 PHE A C 1
ATOM 791 O O . PHE A 1 101 ? -17.942 29.295 35.443 1.00 38.88 101 PHE A O 1
ATOM 798 N N . LYS A 1 102 ? -18.400 27.096 35.420 1.00 39.06 102 LYS A N 1
ATOM 799 C CA . LYS A 1 102 ? -19.453 27.129 34.399 1.00 39.06 102 LY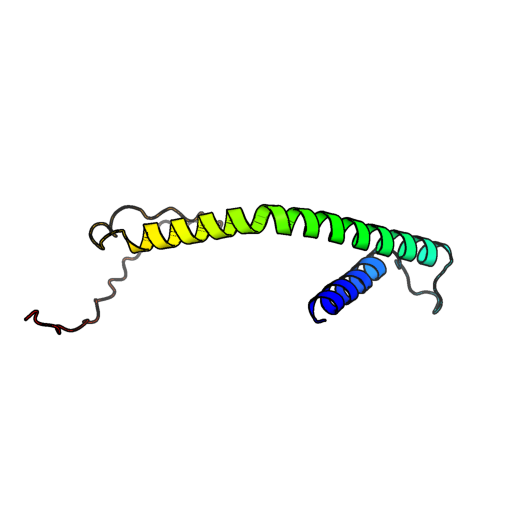S A CA 1
ATOM 800 C C . LYS A 1 102 ? -20.736 26.682 35.099 1.00 39.06 102 LYS A C 1
ATOM 802 O O . LYS A 1 102 ? -20.809 25.545 35.556 1.00 39.06 102 LYS A O 1
ATOM 807 N N . GLU A 1 103 ? -21.689 27.597 35.244 1.00 29.77 103 GLU A N 1
ATOM 808 C CA . GLU A 1 103 ? -23.005 27.331 35.837 1.00 29.77 103 GLU A CA 1
ATOM 809 C C . GLU A 1 103 ? -23.771 26.235 35.063 1.00 29.77 103 GLU A C 1
ATOM 811 O O . GLU A 1 103 ? -23.612 26.131 33.839 1.00 29.77 103 GLU A O 1
ATOM 816 N N . PRO A 1 104 ? -24.590 25.410 35.747 1.00 41.94 104 PRO A N 1
ATOM 817 C CA . PRO A 1 104 ? -25.355 24.336 35.122 1.0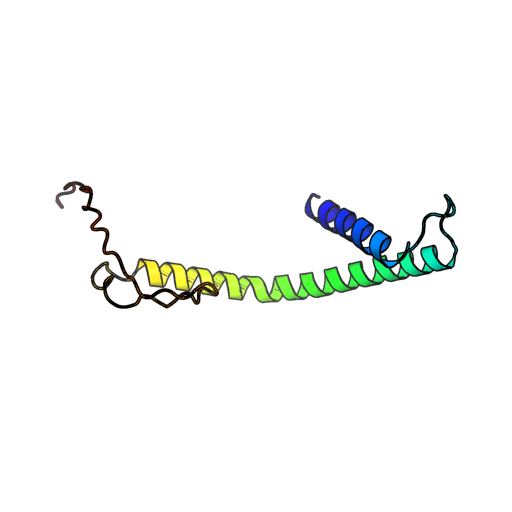0 41.94 104 PRO A CA 1
ATOM 818 C C . PRO A 1 104 ? -26.662 24.867 34.506 1.00 41.94 104 PRO A C 1
ATOM 820 O O . PRO A 1 104 ? -27.453 25.516 35.181 1.00 41.94 104 PRO A O 1
ATOM 823 N N . VAL A 1 105 ? -26.892 24.567 33.223 1.00 37.84 105 VAL A N 1
ATOM 824 C CA . VAL A 1 105 ? -28.182 24.767 32.542 1.00 37.84 105 VAL A CA 1
ATOM 825 C C . VAL A 1 105 ? -29.138 23.625 32.899 1.00 37.84 105 VAL A C 1
ATOM 827 O O . VAL A 1 105 ? -28.793 22.451 32.758 1.00 37.84 105 VAL A O 1
ATOM 830 N N . ASP A 1 106 ? -30.327 24.020 33.351 1.00 41.34 106 ASP A N 1
ATOM 831 C CA . ASP A 1 106 ? -31.524 23.234 33.648 1.00 41.34 106 ASP A CA 1
ATOM 832 C C . ASP A 1 106 ? -31.867 22.141 32.620 1.00 41.34 106 ASP A C 1
ATOM 834 O O . ASP A 1 106 ? -32.037 22.410 31.430 1.00 41.34 106 ASP A O 1
ATOM 838 N N . LEU A 1 107 ? -32.127 20.924 33.112 1.00 39.56 107 LEU A N 1
ATOM 839 C CA . LEU A 1 107 ? -32.999 19.951 32.448 1.00 39.56 107 LEU A CA 1
ATOM 840 C C . LEU A 1 107 ? -34.148 19.561 33.388 1.00 39.56 107 LEU A C 1
ATOM 842 O O . LEU A 1 107 ? -34.087 18.585 34.130 1.00 39.56 107 LEU A O 1
ATOM 846 N N . GLY A 1 108 ? -35.174 20.412 33.350 1.00 36.69 108 GLY A N 1
ATOM 847 C CA . GLY A 1 108 ? -36.589 20.067 33.190 1.00 36.69 108 GLY A CA 1
ATOM 848 C C . GLY A 1 108 ? -37.129 18.809 33.873 1.00 36.69 108 GLY A C 1
ATOM 849 O O . GLY A 1 108 ? -37.017 17.703 33.353 1.00 36.69 108 GLY A O 1
ATOM 850 N N . LEU A 1 109 ? -37.863 19.041 34.963 1.00 45.50 109 LEU A N 1
ATOM 851 C CA . LEU A 1 109 ? -38.974 18.216 35.444 1.00 45.50 109 LEU A CA 1
ATOM 852 C C . LEU A 1 109 ? -39.867 17.709 34.293 1.00 45.50 109 LEU A C 1
ATOM 854 O O . LEU A 1 109 ? -40.354 18.515 33.501 1.00 45.50 109 LEU A O 1
ATOM 858 N N . GLY A 1 110 ? -40.204 16.414 34.290 1.00 44.78 110 GLY A N 1
ATOM 859 C CA . GLY A 1 110 ? -41.372 15.930 33.548 1.00 44.78 110 GLY A CA 1
ATOM 860 C C . GLY A 1 110 ? -41.420 14.431 33.265 1.00 44.78 110 GLY A C 1
ATOM 861 O O . GLY A 1 110 ? -41.118 14.027 32.151 1.00 44.78 110 GLY A O 1
ATOM 862 N N . ALA A 1 111 ? -41.863 13.629 34.239 1.00 43.72 111 ALA A N 1
ATOM 863 C CA . ALA A 1 111 ? -42.764 12.487 34.018 1.00 43.72 111 ALA A CA 1
ATOM 864 C C . ALA A 1 111 ? -43.161 11.867 35.367 1.00 43.72 111 ALA A C 1
ATOM 866 O O . ALA A 1 111 ? -42.364 11.230 36.052 1.00 43.72 111 ALA A O 1
ATOM 867 N N . THR A 1 112 ? -44.412 12.096 35.745 1.00 46.69 112 THR A N 1
ATOM 868 C CA . THR A 1 112 ? -45.115 11.467 36.862 1.00 46.69 112 THR A CA 1
ATOM 869 C C . THR A 1 112 ? -45.412 10.007 36.510 1.00 46.69 112 THR A C 1
ATOM 871 O O . THR A 1 112 ? -45.961 9.748 35.442 1.00 46.69 112 THR A O 1
ATOM 874 N N . CYS A 1 113 ? -45.084 9.062 37.393 1.00 35.09 113 CYS A N 1
ATOM 875 C CA . CYS A 1 113 ? -45.566 7.683 37.285 1.00 35.09 113 CYS A CA 1
ATOM 876 C C . CYS A 1 113 ? -47.029 7.601 37.753 1.00 35.09 113 CYS A C 1
ATOM 878 O O . CYS A 1 113 ? -47.314 7.953 38.900 1.00 35.09 113 CYS A O 1
ATOM 880 N N . ILE A 1 114 ? -47.919 7.106 36.886 1.00 52.34 114 ILE A N 1
ATOM 881 C CA . ILE A 1 114 ? -49.154 6.381 37.237 1.00 52.34 114 ILE A CA 1
ATOM 882 C C . ILE A 1 114 ? -49.147 5.093 36.420 1.00 52.34 114 ILE A C 1
ATOM 884 O O . ILE A 1 114 ? -48.878 5.196 35.202 1.00 52.34 114 ILE A O 1
#

Secondary structure (DSSP, 8-state):
-HHHHHHHHHHHHHHHHHH----SSSSPPHHHHHHHHHHHHHHHHHHHHHHHHHHHHHHHHHHHHHHHHHHHHTS-TT-TTS--------------------PPP---------

Sequence (114 aa):
MRDFLLVYNRMTELCFQRCVPSLHHRALDAEEEACLHSCAGKLIHSNHRLMAAYVQLMPALVQRRIEDYEAASSVPARNLAIRELAVPNPGKGGTGWTLKFKEPVDLGLGATCI